Protein AF-A0A067EVY6-F1 (afdb_monomer)

Sequence (139 aa):
MPFNLESTFFIYFIVAIDVSRESSETGLPIIKKVEVDLKINLMESRALPALDQLLKDEKIHFFFENFDYAFVDAHKDNYRNYRETLMTLFKVGGIVIYDNTLWGGTVAMAEEQVPEILRSTRQPNWNLDKLFASSGPIR

InterPro domains:
  IPR002935 Class I-like SAM-dependent O-methyltransferase [PF01596] (14-119)
  IPR002935 Class I-like SAM-dependent O-methyltransferase [PS51682] (1-139)
  IPR029063 S-adenosyl-L-methionine-dependent methyltransferase superfamily [G3DSA:3.40.50.150] (12-134)
  IPR029063 S-adenosyl-L-methionine-dependent methyltransferase superfamily [SSF53335] (14-111)
  IPR050362 Cation-dependent O-methyltransferase [PTHR10509] (14-133)

Solvent-accessible surface area (backbone atoms only — not comparable to full-atom values): 8540 Å² total; per-residue (Å²): 132,83,91,78,83,89,74,73,92,64,96,64,76,42,82,45,68,37,75,53,61,69,68,49,59,69,49,42,64,59,40,50,74,70,68,51,44,90,38,49,48,78,43,78,32,55,60,65,67,48,53,54,46,53,77,62,35,62,70,52,53,76,42,63,49,69,41,59,68,47,81,48,78,72,71,47,86,45,48,66,60,51,49,61,54,47,66,73,49,35,27,80,75,38,47,77,47,68,61,67,57,53,54,94,54,49,70,77,51,59,75,91,73,45,57,74,92,48,49,81,61,37,55,36,29,46,53,48,53,53,46,57,74,71,44,67,88,78,97

Foldseek 3Di:
DDDDPPDDPDVAAEEAEDQDPPVVVVCVVVCVVVPCVVRYDYHNDDPLVVLVVCVVPVVLVVVQAPAQEEEDDDQLQCVVVVVVSVLRRHHDNRDYHYPCLCVVVCLVDDLVPDDPVCNVNSVSSNVVVVVDVPDDPSD

Nearest PDB structures (foldseek):
  3c3y-assembly1_B  TM=9.633E-01  e=2.916E-11  Mesembryanthemum crystallinum
  5kva-assembly1_A  TM=9.458E-01  e=4.867E-11  Sorghum bicolor
  8z8p-assembly2_B  TM=9.160E-01  e=5.222E-09  Narcissus aff. pseudonarcissus MK-2014
  8xe3-assembly1_A  TM=9.148E-01  e=6.329E-09  Narcissus aff. pseudonarcissus MK-2014
  8z8o-assembly1_A  TM=9.140E-01  e=9.909E-09  Narcissus aff. pseudonarcissus MK-2014

Organism: Citrus sinensis (NCBI:txid2711)

pLDDT: mean 81.99, std 14.43, range [34.53, 95.62]

Structure (mmCIF, N/CA/C/O backbone):
data_AF-A0A067EVY6-F1
#
_entry.id   AF-A0A067EVY6-F1
#
loop_
_atom_site.group_PDB
_atom_site.id
_atom_site.type_symbol
_atom_site.label_atom_id
_atom_site.label_alt_id
_atom_site.label_comp_id
_atom_site.label_asym_id
_atom_site.label_entity_id
_atom_site.label_seq_id
_atom_site.pdbx_PDB_ins_code
_atom_site.Cartn_x
_atom_site.Cartn_y
_atom_site.Cartn_z
_atom_site.occupancy
_atom_site.B_iso_or_equiv
_atom_site.auth_seq_id
_atom_site.auth_comp_id
_atom_site.auth_asym_id
_atom_site.auth_atom_id
_atom_site.pdbx_PDB_model_num
ATOM 1 N N . MET A 1 1 ? 0.758 12.353 17.977 1.00 34.53 1 MET A N 1
ATOM 2 C CA . MET A 1 1 ? -0.421 12.532 18.860 1.00 34.53 1 MET A CA 1
ATOM 3 C C . MET A 1 1 ? -1.012 11.157 19.141 1.00 34.53 1 MET A C 1
ATOM 5 O O . MET A 1 1 ? -0.919 10.322 18.249 1.00 34.53 1 MET A O 1
ATOM 9 N N . PRO A 1 2 ? -1.535 10.879 20.348 1.00 37.66 2 PRO A N 1
ATOM 10 C CA . PRO A 1 2 ? -2.127 9.582 20.659 1.00 37.66 2 PRO A CA 1
ATOM 11 C C . PRO A 1 2 ? -3.470 9.408 19.934 1.00 37.66 2 PRO A C 1
ATOM 13 O O . PRO A 1 2 ? -4.190 10.377 19.699 1.00 37.66 2 PRO A O 1
ATOM 16 N N . PHE A 1 3 ? -3.772 8.165 19.574 1.00 43.47 3 PHE A N 1
ATOM 17 C CA . PHE A 1 3 ? -5.004 7.719 18.928 1.00 43.47 3 PHE A CA 1
ATOM 18 C C . PHE A 1 3 ? -6.214 8.011 19.836 1.00 43.47 3 PHE A C 1
ATOM 20 O O . PHE A 1 3 ? -6.293 7.483 20.947 1.00 43.47 3 PHE A O 1
ATOM 27 N N . ASN A 1 4 ? -7.133 8.883 19.403 1.00 43.41 4 ASN A N 1
ATOM 28 C CA . ASN A 1 4 ? -8.316 9.259 20.182 1.00 43.41 4 ASN A CA 1
ATOM 29 C C . ASN A 1 4 ? -9.594 8.753 19.497 1.00 43.41 4 ASN A C 1
ATOM 31 O O . ASN A 1 4 ? -10.023 9.303 18.488 1.00 43.41 4 ASN A O 1
ATOM 35 N N . LEU A 1 5 ? -10.182 7.698 20.063 1.00 49.12 5 LEU A N 1
ATOM 36 C CA . LEU A 1 5 ? -11.404 7.039 19.583 1.00 49.12 5 LEU A CA 1
ATOM 37 C C . LEU A 1 5 ? -12.698 7.622 20.189 1.00 49.12 5 LEU A C 1
ATOM 39 O O . LEU A 1 5 ? -13.777 7.102 19.927 1.00 49.12 5 LEU A O 1
ATOM 43 N N . GLU A 1 6 ? -12.633 8.671 21.016 1.00 46.88 6 GLU A N 1
ATOM 44 C CA . GLU A 1 6 ? -13.786 9.080 21.840 1.00 46.88 6 GLU A CA 1
ATOM 45 C C . GLU A 1 6 ? -14.803 10.020 21.175 1.00 46.88 6 GLU A C 1
ATOM 47 O O . GLU A 1 6 ? -15.691 10.542 21.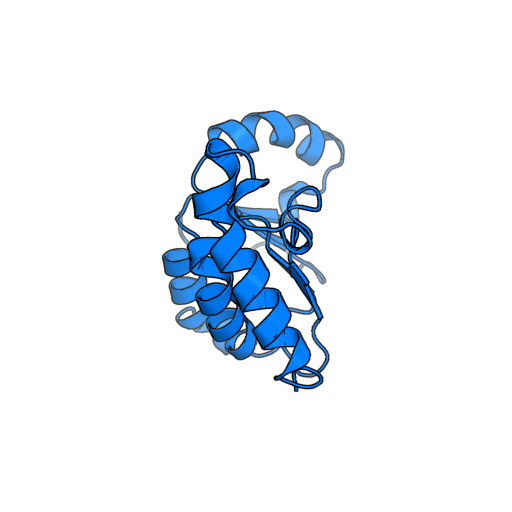843 1.00 46.88 6 GLU A O 1
ATOM 52 N N . SER A 1 7 ? -14.763 10.235 19.861 1.00 42.75 7 SER A N 1
ATOM 53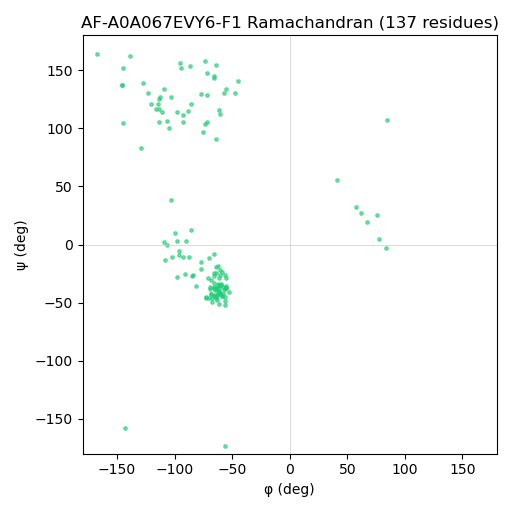 C CA . SER A 1 7 ? -15.806 11.047 19.220 1.00 42.75 7 SER A CA 1
ATOM 54 C C . SER A 1 7 ? -16.150 10.534 17.830 1.00 42.75 7 SER A C 1
ATOM 56 O O . SER A 1 7 ? -15.451 10.791 16.858 1.00 42.75 7 SER A O 1
ATOM 58 N N . THR A 1 8 ? -17.306 9.868 17.757 1.00 44.69 8 THR A N 1
ATOM 59 C CA . THR A 1 8 ? -17.957 9.319 16.554 1.00 44.69 8 THR A CA 1
ATOM 60 C C . THR A 1 8 ? -17.454 7.928 16.158 1.00 44.69 8 THR A C 1
ATOM 62 O O . THR A 1 8 ? -16.371 7.763 15.609 1.00 44.69 8 THR A O 1
ATOM 65 N N . PHE A 1 9 ? -18.295 6.913 16.389 1.00 48.38 9 PHE A N 1
ATOM 66 C CA . PHE A 1 9 ? -18.186 5.618 15.715 1.00 48.38 9 PHE A CA 1
ATOM 67 C C . PHE A 1 9 ? -18.428 5.856 14.220 1.00 48.38 9 PHE A C 1
ATOM 69 O O . PHE A 1 9 ? -19.567 5.860 13.748 1.00 48.38 9 PHE A O 1
ATOM 76 N N . PHE A 1 10 ? -17.369 6.116 13.460 1.00 53.41 10 PHE A N 1
ATOM 77 C CA . PHE A 1 10 ? -17.462 5.985 12.017 1.00 53.41 10 PHE A CA 1
ATOM 78 C C . PHE A 1 10 ? -17.531 4.497 11.684 1.00 53.41 10 PHE A C 1
ATOM 80 O O . PHE A 1 10 ? -16.697 3.713 12.122 1.00 53.41 10 PHE A O 1
ATOM 87 N N . ILE A 1 11 ? -18.532 4.117 10.888 1.00 65.31 11 ILE A N 1
ATOM 88 C CA . ILE A 1 11 ? -18.702 2.744 10.385 1.00 65.31 11 ILE A CA 1
ATOM 89 C C . ILE A 1 11 ? -17.520 2.361 9.463 1.00 65.31 11 ILE A C 1
ATOM 91 O O . ILE A 1 11 ? -17.256 1.185 9.257 1.00 65.31 11 ILE A O 1
ATOM 95 N N . TYR A 1 12 ? -16.785 3.356 8.944 1.00 75.62 12 TYR A N 1
ATOM 96 C CA . TYR A 1 12 ? -15.618 3.190 8.075 1.00 75.62 12 TYR A CA 1
ATOM 97 C C . TYR A 1 12 ? -14.585 4.289 8.357 1.00 75.62 12 TYR A C 1
ATOM 99 O O . TYR A 1 12 ? -14.954 5.461 8.462 1.00 75.62 12 TYR A O 1
ATOM 107 N N . PHE A 1 13 ? -13.302 3.935 8.418 1.00 86.44 13 PHE A N 1
ATOM 108 C CA . PHE A 1 13 ? -12.189 4.862 8.645 1.00 86.44 13 PHE A CA 1
ATOM 109 C C . PHE A 1 13 ? -10.997 4.519 7.744 1.00 86.44 13 PHE A C 1
ATOM 111 O O . PHE A 1 13 ? -10.904 3.417 7.208 1.00 86.44 13 PHE A O 1
ATOM 118 N N . ILE A 1 14 ? -10.079 5.469 7.582 1.00 90.19 14 ILE A N 1
ATOM 119 C CA . ILE A 1 14 ? -8.819 5.308 6.854 1.00 90.19 14 ILE A CA 1
ATOM 120 C C . ILE A 1 14 ? -7.676 5.645 7.804 1.00 90.19 14 ILE A C 1
ATOM 122 O O . ILE A 1 14 ? -7.669 6.709 8.422 1.00 90.19 14 ILE A O 1
ATOM 126 N N . VAL A 1 15 ? -6.681 4.766 7.882 1.00 92.00 15 VAL A N 1
ATOM 127 C CA . VAL A 1 15 ? -5.376 5.095 8.463 1.00 92.00 15 VAL A CA 1
ATOM 128 C C . VAL A 1 15 ? -4.439 5.434 7.312 1.00 92.00 15 VAL A C 1
ATOM 130 O O . VAL A 1 15 ? -4.141 4.577 6.483 1.00 92.00 15 VAL A O 1
ATOM 133 N N . ALA A 1 16 ? -4.009 6.691 7.242 1.00 92.25 16 ALA A N 1
ATOM 134 C CA . ALA A 1 16 ? -3.063 7.172 6.242 1.00 92.25 16 ALA A CA 1
ATOM 135 C C . ALA A 1 16 ? -1.690 7.326 6.897 1.00 92.25 16 ALA A C 1
ATOM 137 O O . ALA A 1 16 ? -1.581 7.986 7.927 1.00 92.25 16 ALA A O 1
ATOM 138 N N . ILE A 1 17 ? -0.650 6.717 6.327 1.00 93.25 17 ILE A N 1
ATOM 139 C CA . ILE A 1 17 ? 0.708 6.759 6.879 1.00 93.25 17 ILE A CA 1
ATOM 140 C C . ILE A 1 17 ? 1.635 7.379 5.844 1.00 93.25 17 ILE A C 1
ATOM 142 O O . ILE A 1 17 ? 1.778 6.834 4.753 1.00 93.25 17 ILE A O 1
ATOM 146 N N . ASP A 1 18 ? 2.291 8.475 6.205 1.00 92.00 18 ASP A N 1
ATOM 147 C CA . ASP A 1 18 ? 3.290 9.122 5.358 1.00 92.00 18 ASP A CA 1
ATOM 148 C C . ASP A 1 18 ? 4.418 9.705 6.218 1.00 92.00 18 ASP A C 1
ATOM 150 O O . ASP A 1 18 ? 4.212 10.068 7.375 1.00 92.00 18 ASP A O 1
ATOM 154 N N . VAL A 1 19 ? 5.624 9.795 5.661 1.00 90.44 19 VAL A N 1
ATOM 155 C CA . VAL A 1 19 ? 6.772 10.421 6.330 1.00 90.44 19 VAL A CA 1
ATOM 156 C C . VAL A 1 19 ? 6.704 11.948 6.306 1.00 90.44 19 VAL A C 1
ATOM 158 O O . VAL A 1 19 ? 7.384 12.584 7.105 1.00 90.44 19 VAL A O 1
ATOM 161 N N . SER A 1 20 ? 5.936 12.537 5.385 1.00 79.94 20 SER A N 1
ATOM 162 C CA . SER A 1 20 ? 5.861 13.977 5.154 1.00 79.94 20 SER A CA 1
ATOM 163 C C . SER A 1 20 ? 4.468 14.524 5.443 1.00 79.94 20 SER A C 1
ATOM 165 O O . SER A 1 20 ? 3.488 14.260 4.738 1.00 79.94 20 SER A O 1
ATOM 167 N N . ARG A 1 21 ? 4.397 15.401 6.443 1.00 71.12 21 ARG A N 1
ATOM 168 C CA . ARG A 1 21 ? 3.196 16.195 6.700 1.00 71.12 21 ARG A CA 1
ATOM 169 C C . ARG A 1 21 ? 2.929 17.236 5.612 1.00 71.12 21 ARG A C 1
ATOM 171 O O . ARG A 1 21 ? 1.772 17.502 5.314 1.00 71.12 21 ARG A O 1
ATOM 178 N N . GLU A 1 22 ? 3.970 17.763 4.973 1.00 67.38 22 GLU A N 1
ATOM 179 C CA . GLU A 1 22 ? 3.880 18.817 3.949 1.00 67.38 22 GLU A CA 1
ATOM 180 C C . GLU A 1 22 ? 3.077 18.367 2.712 1.00 67.38 22 GLU A C 1
ATOM 182 O O . GLU A 1 22 ? 2.207 19.087 2.213 1.00 67.38 22 GLU A O 1
ATOM 187 N N . SER A 1 23 ? 3.287 17.123 2.266 1.00 66.50 23 SER A N 1
ATOM 188 C CA . SER A 1 23 ? 2.507 16.534 1.164 1.00 66.50 23 SER A CA 1
ATOM 189 C C . SER A 1 23 ? 1.028 16.393 1.542 1.00 66.50 23 SER A C 1
ATOM 191 O O . SER A 1 23 ? 0.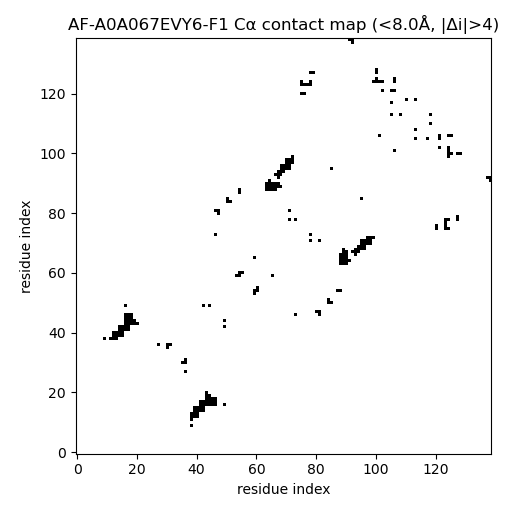134 16.686 0.745 1.00 66.50 23 SER A O 1
ATOM 193 N N . SER A 1 24 ? 0.764 16.027 2.799 1.00 67.94 24 SER A N 1
ATOM 194 C CA . SER A 1 24 ? -0.593 15.920 3.339 1.00 67.94 24 SER A CA 1
ATOM 195 C C . SER A 1 24 ? -1.265 17.290 3.485 1.00 67.94 24 SER A C 1
ATOM 197 O O . SER A 1 24 ? -2.454 17.425 3.208 1.00 67.94 24 SER A O 1
ATOM 199 N N . GLU A 1 25 ? -0.515 18.329 3.860 1.00 77.31 25 GLU A N 1
ATOM 200 C CA . GLU A 1 25 ? -1.000 19.706 4.016 1.00 77.31 25 GLU A CA 1
ATOM 201 C C . GLU A 1 25 ? -1.440 20.341 2.693 1.00 77.31 25 GLU A C 1
ATOM 203 O O . GLU A 1 25 ? -2.350 21.168 2.693 1.00 77.31 25 GLU A O 1
ATOM 208 N N . THR A 1 26 ? -0.881 19.901 1.563 1.00 85.12 26 THR A N 1
ATOM 209 C CA . THR A 1 26 ? -1.326 20.343 0.232 1.00 85.12 26 THR A CA 1
ATOM 210 C C . THR A 1 26 ? -2.726 19.815 -0.104 1.00 85.12 26 THR A C 1
ATOM 212 O O . THR A 1 26 ? -3.568 20.551 -0.622 1.00 85.12 26 THR A O 1
ATOM 215 N N . GLY A 1 27 ? -3.008 18.544 0.207 1.00 86.44 27 GLY A N 1
ATOM 216 C CA . GLY A 1 27 ? -4.303 17.908 -0.071 1.00 86.44 27 GLY A CA 1
ATOM 217 C C . GLY A 1 27 ? -5.373 18.165 0.995 1.00 86.44 27 GLY A C 1
ATOM 218 O O . GLY A 1 27 ? -6.570 18.159 0.694 1.00 86.44 27 GLY A O 1
ATOM 219 N N . LEU A 1 28 ? -4.967 18.429 2.240 1.00 86.75 28 LEU A N 1
ATOM 220 C CA . LEU A 1 28 ? -5.871 18.554 3.383 1.00 86.75 28 LEU A CA 1
ATOM 221 C C . LEU A 1 28 ? -6.967 19.625 3.212 1.00 86.75 28 LEU A C 1
ATOM 223 O O . LEU A 1 28 ? -8.103 19.341 3.594 1.00 86.75 28 LEU A O 1
ATOM 227 N N . PRO A 1 29 ? -6.721 20.814 2.619 1.00 90.75 29 PRO A N 1
ATOM 228 C CA . PRO A 1 29 ? -7.781 21.784 2.348 1.00 90.75 29 PRO A CA 1
ATOM 229 C C . PRO A 1 29 ? -8.895 21.223 1.458 1.00 90.75 29 PRO A C 1
ATOM 231 O O . PRO A 1 29 ? -10.065 21.530 1.675 1.00 90.75 29 PRO A O 1
ATOM 234 N N . ILE A 1 30 ? -8.552 20.374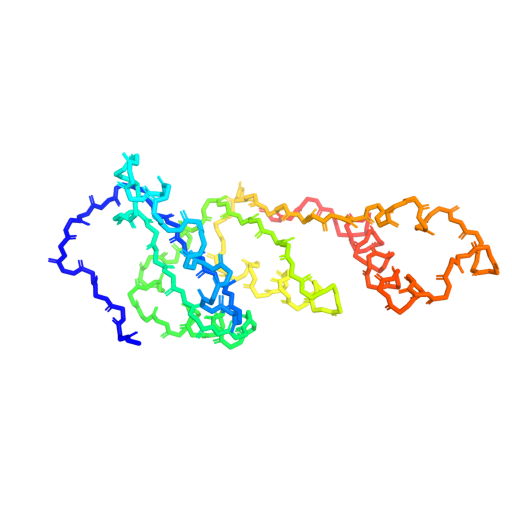 0.484 1.00 92.50 30 ILE A N 1
ATOM 235 C CA . ILE A 1 30 ? -9.521 19.738 -0.418 1.00 92.50 30 ILE A CA 1
ATOM 236 C C . ILE A 1 30 ? -10.313 18.669 0.339 1.00 92.50 30 ILE A C 1
ATOM 238 O O . ILE A 1 30 ? -11.538 18.650 0.258 1.00 92.50 30 ILE A O 1
ATOM 242 N N . ILE A 1 31 ? -9.627 17.829 1.120 1.00 91.31 31 ILE A N 1
ATOM 243 C CA . ILE A 1 31 ? -10.243 16.780 1.949 1.00 91.31 31 ILE A CA 1
ATOM 244 C C . ILE A 1 31 ? -11.230 17.391 2.957 1.00 91.31 31 ILE A C 1
ATOM 246 O O . ILE A 1 31 ? -12.355 16.910 3.087 1.00 91.31 31 ILE A O 1
ATOM 250 N N . LYS A 1 32 ? -10.843 18.490 3.617 1.00 90.94 32 LYS A N 1
ATOM 251 C CA . LYS A 1 32 ? -11.707 19.244 4.539 1.00 90.94 32 LYS A CA 1
ATOM 252 C C . LYS A 1 32 ? -12.896 19.880 3.833 1.00 90.94 32 LYS A C 1
ATOM 254 O O . LYS A 1 32 ? -13.998 19.872 4.365 1.00 90.94 32 LYS A O 1
ATOM 259 N N . LYS A 1 33 ? -12.698 20.409 2.621 1.00 94.44 33 LYS A N 1
ATOM 260 C CA . LYS A 1 33 ? -13.771 21.026 1.826 1.00 94.44 33 LYS A CA 1
ATOM 261 C C . LYS A 1 33 ? -14.892 20.042 1.475 1.00 94.44 33 LYS A C 1
ATOM 263 O O . LYS A 1 33 ? -16.023 20.476 1.293 1.00 94.44 33 LYS A O 1
ATOM 268 N N . VAL A 1 34 ? -14.580 18.751 1.358 1.00 94.38 34 VAL A N 1
ATOM 269 C CA . VAL A 1 34 ? -15.574 17.689 1.121 1.00 94.38 34 VAL A CA 1
ATOM 270 C C . VAL A 1 34 ? -15.960 16.932 2.399 1.00 94.38 34 VAL A C 1
ATOM 272 O O . VAL A 1 34 ? -16.645 15.919 2.309 1.00 94.38 34 VAL A O 1
ATOM 275 N N . GLU A 1 35 ? -15.535 17.420 3.572 1.00 91.94 35 GLU A N 1
ATOM 276 C CA . GLU A 1 35 ? -15.947 16.946 4.905 1.00 91.94 35 GLU A CA 1
ATOM 277 C C . GLU A 1 35 ? -15.684 15.448 5.165 1.00 91.94 35 GLU A C 1
ATOM 279 O O . GLU A 1 35 ? -16.426 14.772 5.881 1.00 91.94 35 GLU A O 1
ATOM 284 N N . VAL A 1 36 ? -14.614 14.898 4.580 1.00 90.38 36 VAL A N 1
ATOM 285 C CA . VAL A 1 36 ? -14.192 13.502 4.819 1.00 90.38 36 VAL A CA 1
ATOM 286 C C . VAL A 1 36 ? -12.938 13.387 5.681 1.00 90.38 36 VAL A C 1
ATOM 288 O O . VAL A 1 36 ? -12.506 12.276 5.972 1.00 90.38 36 VAL A O 1
ATOM 291 N N . ASP A 1 37 ? -12.365 14.507 6.119 1.00 89.75 37 ASP A N 1
ATOM 292 C CA . ASP A 1 37 ? -11.174 14.543 6.972 1.00 89.75 37 ASP A CA 1
ATOM 293 C C . ASP A 1 37 ? -11.393 13.814 8.300 1.00 89.75 37 ASP A C 1
ATOM 295 O O . ASP A 1 37 ? -10.495 13.120 8.766 1.00 89.75 37 ASP A O 1
ATOM 299 N N . LEU A 1 38 ? -12.610 13.865 8.848 1.00 88.94 38 LEU A N 1
ATOM 300 C CA . LEU A 1 38 ? -12.977 13.141 10.070 1.00 88.94 38 LEU A CA 1
ATOM 301 C C . LEU A 1 38 ? -12.880 11.610 9.936 1.00 88.94 38 LEU A C 1
ATOM 303 O O . LEU A 1 38 ? -12.818 10.914 10.945 1.00 88.94 38 LEU A O 1
ATOM 307 N N . LYS A 1 39 ? -12.854 11.076 8.707 1.00 87.75 39 LYS A N 1
ATOM 308 C CA . LYS A 1 39 ? -12.681 9.639 8.443 1.00 87.75 39 LYS A CA 1
ATOM 309 C C . LYS A 1 39 ? -11.212 9.232 8.341 1.00 87.75 39 LYS A C 1
ATOM 311 O O . LYS A 1 39 ? -10.935 8.039 8.264 1.00 87.75 39 LYS A O 1
ATOM 316 N N . ILE A 1 40 ? -10.285 10.190 8.278 1.00 87.56 40 ILE A N 1
ATOM 317 C CA . ILE A 1 40 ? -8.872 9.949 7.984 1.00 87.56 40 ILE A CA 1
ATOM 318 C C . ILE A 1 40 ? -8.040 10.219 9.234 1.00 87.56 40 ILE A C 1
ATOM 320 O O . ILE A 1 40 ? -7.890 11.355 9.679 1.00 87.56 40 ILE A O 1
ATOM 324 N N . ASN A 1 41 ? -7.426 9.168 9.765 1.00 87.62 41 ASN A N 1
ATOM 325 C CA . ASN A 1 41 ? -6.395 9.275 10.782 1.00 87.62 41 ASN A CA 1
ATOM 326 C C . ASN A 1 41 ? -5.017 9.314 10.110 1.00 87.62 41 ASN A C 1
ATOM 328 O O . ASN A 1 41 ? -4.528 8.290 9.628 1.00 87.62 41 ASN A O 1
ATOM 332 N N . LEU A 1 42 ? -4.400 10.495 10.075 1.00 88.00 42 LEU A N 1
ATOM 333 C CA . LEU A 1 42 ? -3.067 10.683 9.508 1.00 88.00 42 LEU A CA 1
ATOM 334 C C . LEU A 1 42 ? -1.979 10.387 10.551 1.00 88.00 42 LEU A C 1
ATOM 336 O O . LEU A 1 42 ? -1.891 11.048 11.587 1.00 88.00 42 LEU A O 1
ATOM 340 N N . MET A 1 43 ? -1.113 9.42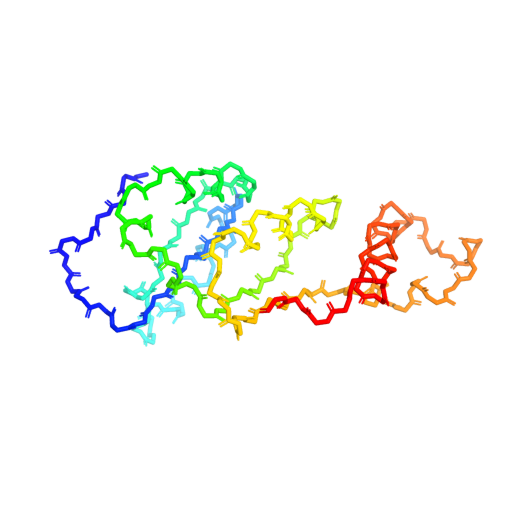6 10.243 1.00 90.12 43 MET A N 1
ATOM 341 C CA . MET A 1 43 ? 0.069 9.062 11.013 1.00 90.12 43 MET A CA 1
ATOM 342 C C . MET A 1 43 ? 1.325 9.539 10.284 1.00 90.12 43 MET A C 1
ATOM 344 O O . MET A 1 43 ? 1.752 8.942 9.299 1.00 90.12 43 MET A O 1
ATOM 348 N N . GLU A 1 44 ? 1.942 10.598 10.800 1.00 91.44 44 GLU A N 1
ATOM 349 C CA . GLU A 1 44 ? 3.248 11.058 10.327 1.00 91.44 44 GLU A CA 1
ATOM 350 C C . GLU A 1 44 ? 4.345 10.124 10.858 1.00 91.44 44 GLU A C 1
ATOM 352 O O . GLU A 1 44 ? 4.744 10.203 12.022 1.00 91.44 44 GLU A O 1
ATOM 357 N N . SER A 1 45 ? 4.765 9.162 10.038 1.00 92.56 45 SER A N 1
ATOM 358 C CA . SER A 1 45 ? 5.721 8.125 10.416 1.00 92.56 45 SER A CA 1
ATOM 359 C C . SER A 1 45 ? 6.229 7.362 9.195 1.00 92.56 45 SER A C 1
ATOM 361 O O . SER A 1 45 ? 5.622 7.341 8.126 1.00 92.56 45 SER A O 1
ATOM 363 N N . ARG A 1 46 ? 7.332 6.632 9.373 1.00 93.75 46 ARG A N 1
ATOM 364 C CA . ARG A 1 46 ? 7.678 5.555 8.442 1.00 93.75 46 ARG A CA 1
ATOM 365 C C . ARG A 1 46 ? 6.631 4.442 8.540 1.00 93.75 46 ARG A C 1
ATOM 367 O O . ARG A 1 46 ? 6.189 4.089 9.632 1.00 93.75 46 ARG A O 1
ATOM 374 N N . ALA A 1 47 ? 6.316 3.830 7.399 1.00 94.12 47 ALA A N 1
ATOM 375 C CA . ALA A 1 47 ? 5.279 2.805 7.308 1.00 94.12 47 ALA A CA 1
ATOM 376 C C . ALA A 1 47 ? 5.493 1.613 8.258 1.00 94.12 47 ALA A C 1
ATOM 378 O O . ALA A 1 47 ? 4.572 1.270 8.987 1.00 94.12 47 ALA A O 1
ATOM 379 N N . LEU A 1 48 ? 6.693 1.015 8.321 1.00 94.56 48 LEU A N 1
ATOM 380 C CA . LEU A 1 48 ? 6.928 -0.151 9.195 1.00 94.56 48 LEU A CA 1
ATOM 381 C C . LEU A 1 48 ? 6.718 0.167 10.690 1.00 94.56 48 LEU A C 1
ATOM 383 O O . LEU A 1 48 ? 5.904 -0.513 11.305 1.00 94.56 48 LEU A O 1
ATOM 387 N N . PRO A 1 49 ? 7.329 1.222 11.273 1.00 94.50 49 PRO A N 1
ATOM 388 C CA . PRO A 1 49 ? 7.034 1.608 12.655 1.00 94.50 49 PRO A CA 1
ATOM 389 C C . PRO A 1 49 ? 5.555 1.889 12.937 1.00 94.50 49 PRO A C 1
ATOM 391 O O . PRO A 1 49 ? 5.067 1.558 14.015 1.00 94.50 49 PRO A O 1
ATOM 394 N N . ALA A 1 50 ? 4.838 2.504 11.992 1.00 92.75 50 ALA A N 1
ATOM 395 C CA . ALA A 1 50 ? 3.407 2.748 12.146 1.00 92.75 50 ALA A CA 1
ATOM 396 C C . ALA A 1 50 ? 2.604 1.441 12.132 1.00 92.75 50 ALA A C 1
ATOM 398 O O . ALA A 1 50 ? 1.769 1.242 13.006 1.00 92.75 50 ALA A O 1
ATOM 399 N N . LEU A 1 51 ? 2.884 0.527 11.198 1.00 92.00 51 LEU A N 1
ATOM 400 C CA . LEU A 1 51 ? 2.238 -0.786 11.156 1.00 92.00 51 LEU A CA 1
ATOM 401 C C . LEU A 1 51 ? 2.535 -1.605 12.425 1.00 92.00 51 LEU A C 1
ATOM 403 O O . LEU A 1 51 ? 1.623 -2.212 12.981 1.00 92.00 51 LEU A O 1
ATOM 407 N N . ASP A 1 52 ? 3.768 -1.556 12.937 1.00 91.06 52 ASP A N 1
ATOM 408 C CA . ASP A 1 52 ? 4.143 -2.183 14.212 1.00 91.06 52 ASP A CA 1
ATOM 409 C C . ASP A 1 52 ? 3.382 -1.583 15.401 1.00 91.06 52 ASP A C 1
ATOM 411 O O . ASP A 1 52 ? 3.070 -2.289 16.360 1.00 91.06 52 ASP A O 1
ATOM 415 N N . GLN A 1 53 ? 3.104 -0.277 15.373 1.00 90.25 53 GLN A N 1
ATOM 416 C CA . GLN A 1 53 ? 2.282 0.376 16.388 1.00 90.25 53 GLN A CA 1
ATOM 417 C C . GLN A 1 53 ? 0.823 -0.082 16.293 1.00 90.25 53 GLN A C 1
ATOM 419 O O . GLN A 1 53 ? 0.228 -0.380 17.325 1.00 90.25 53 GLN A O 1
ATOM 424 N N . LEU A 1 54 ? 0.264 -0.186 15.083 1.00 88.31 54 LEU A N 1
ATOM 425 C CA . LEU A 1 54 ? -1.101 -0.683 14.866 1.00 88.31 54 LEU A CA 1
ATOM 426 C C . LEU A 1 54 ? -1.256 -2.137 15.347 1.00 88.31 54 LEU A C 1
ATOM 428 O O . LEU A 1 54 ? -2.267 -2.469 15.954 1.00 88.31 54 LEU A O 1
ATOM 432 N N . LEU A 1 55 ? -0.226 -2.969 15.160 1.00 85.25 55 LEU A N 1
ATOM 433 C CA . LEU A 1 55 ? -0.142 -4.337 15.696 1.00 85.25 55 LEU A CA 1
ATOM 434 C C . LEU A 1 55 ? 0.034 -4.420 17.222 1.00 85.25 55 LEU A C 1
ATOM 436 O O . LEU A 1 55 ? 0.002 -5.502 17.796 1.00 85.25 55 LEU A O 1
ATOM 440 N N . LYS A 1 56 ? 0.323 -3.317 17.906 1.00 87.06 56 LYS A N 1
ATOM 441 C CA . LYS A 1 56 ? 0.461 -3.298 19.374 1.00 87.06 56 LYS A CA 1
ATOM 442 C C . LYS A 1 56 ? -0.704 -2.598 20.050 1.00 87.06 56 LYS A C 1
ATOM 444 O O . LYS A 1 56 ? -0.830 -2.679 21.268 1.00 87.06 56 LYS A O 1
ATOM 449 N N . ASP A 1 57 ? -1.517 -1.882 19.285 1.00 81.94 57 ASP A N 1
ATOM 450 C CA . ASP A 1 57 ? -2.658 -1.160 19.812 1.00 81.94 57 ASP A CA 1
ATOM 451 C C . ASP A 1 57 ? -3.740 -2.165 20.211 1.00 81.94 57 ASP A C 1
ATOM 453 O O . ASP A 1 57 ? -4.419 -2.741 19.365 1.00 81.94 57 ASP A O 1
ATOM 457 N N . GLU A 1 58 ? -3.896 -2.379 21.519 1.00 73.25 58 GLU A N 1
ATOM 458 C CA . GLU A 1 58 ? -4.877 -3.306 22.084 1.00 73.25 58 GLU A CA 1
ATOM 459 C C . GLU A 1 58 ? -6.311 -2.997 21.649 1.00 73.25 58 GLU A C 1
ATOM 461 O O . GLU A 1 58 ? -7.122 -3.914 21.587 1.00 73.25 58 GLU A O 1
ATOM 466 N N . LYS A 1 59 ? -6.643 -1.743 21.307 1.00 70.31 59 LYS A N 1
ATOM 467 C CA . LYS A 1 59 ? -7.974 -1.408 20.785 1.00 70.31 59 LYS A CA 1
ATOM 468 C C . LYS A 1 59 ? -8.126 -1.931 19.364 1.00 70.31 59 LYS A C 1
ATOM 470 O O . LYS A 1 59 ? -9.129 -2.564 19.067 1.00 70.31 59 LYS A O 1
ATOM 475 N N . ILE A 1 60 ? -7.123 -1.731 18.511 1.00 67.31 60 ILE A N 1
ATOM 476 C CA . ILE A 1 60 ? -7.114 -2.279 17.144 1.00 67.31 60 ILE A CA 1
ATOM 477 C C . ILE A 1 60 ? -7.038 -3.809 17.177 1.00 67.31 60 ILE A C 1
ATOM 479 O O . ILE A 1 60 ? -7.704 -4.463 16.390 1.00 67.31 60 ILE A O 1
ATOM 483 N N . HIS A 1 61 ? -6.305 -4.389 18.125 1.00 62.47 61 HIS A N 1
ATOM 484 C CA . HIS A 1 61 ? -6.250 -5.831 18.363 1.00 62.47 61 HIS A CA 1
ATOM 485 C C . HIS A 1 61 ? -7.561 -6.403 18.919 1.00 62.47 61 HIS A C 1
ATOM 487 O O . HIS A 1 61 ? -7.970 -7.489 18.527 1.00 62.47 61 HIS A O 1
ATOM 493 N N . PHE A 1 62 ? -8.270 -5.700 19.804 1.00 55.88 62 PHE A N 1
ATOM 494 C CA . PHE A 1 62 ? -9.606 -6.121 20.247 1.00 55.88 62 PHE A CA 1
ATOM 495 C C . PHE A 1 62 ? -10.588 -6.187 19.063 1.00 55.88 62 PHE A C 1
ATOM 497 O O . PHE A 1 62 ? -11.514 -6.993 19.050 1.00 55.88 62 PHE A O 1
ATOM 504 N N . PHE A 1 63 ? -10.303 -5.383 18.039 1.00 53.09 63 PHE A N 1
ATOM 505 C CA . PHE A 1 63 ? -10.897 -5.376 16.711 1.00 53.09 63 PHE A CA 1
ATOM 506 C C . PHE A 1 63 ? -9.971 -6.038 15.662 1.00 53.09 63 PHE A C 1
ATOM 508 O O . PHE A 1 63 ? -9.880 -5.559 14.528 1.00 53.09 63 PHE A O 1
ATOM 515 N N . PHE A 1 64 ? -9.256 -7.123 15.996 1.00 49.22 64 PHE A N 1
ATOM 516 C CA . PHE A 1 64 ? -8.568 -7.951 14.993 1.00 49.22 64 PHE A CA 1
ATOM 517 C C . PHE A 1 64 ? -9.523 -8.202 13.811 1.00 49.22 64 PHE A C 1
ATOM 519 O O . PHE A 1 64 ? -10.718 -8.382 14.034 1.00 49.22 64 PHE A O 1
ATOM 526 N N . GLU A 1 65 ? -9.012 -8.173 12.572 1.00 59.94 65 GLU A N 1
ATOM 527 C CA . GLU A 1 65 ? -9.810 -8.341 11.340 1.00 59.94 65 GLU A CA 1
ATOM 528 C C . GLU A 1 65 ? -10.666 -7.124 10.906 1.00 59.94 65 GLU A C 1
ATOM 530 O O . GLU A 1 65 ? -11.655 -7.280 10.191 1.00 59.94 65 GLU A O 1
ATOM 535 N N . ASN A 1 66 ? -10.305 -5.891 11.281 1.00 69.81 66 ASN A N 1
ATOM 536 C CA . ASN A 1 66 ? -11.083 -4.699 10.885 1.00 69.81 66 ASN A CA 1
ATOM 537 C C . ASN A 1 66 ? -10.571 -3.946 9.653 1.00 69.81 66 ASN A C 1
ATOM 539 O O . ASN A 1 66 ? -11.241 -3.028 9.186 1.00 69.81 66 ASN A O 1
ATOM 543 N N . PHE A 1 67 ? -9.418 -4.318 9.092 1.00 85.81 67 PHE A N 1
ATOM 544 C CA . PHE A 1 67 ? -9.009 -3.746 7.814 1.00 85.81 67 PHE A CA 1
ATOM 545 C C . PHE A 1 67 ? -9.565 -4.565 6.652 1.00 85.81 67 PHE A C 1
ATOM 547 O O . PHE A 1 67 ? -9.208 -5.727 6.446 1.00 85.81 67 PHE A O 1
ATOM 554 N N . ASP A 1 68 ? -10.442 -3.921 5.887 1.00 87.94 68 ASP A N 1
ATOM 555 C CA . ASP A 1 68 ? -11.012 -4.465 4.656 1.00 87.94 68 ASP A CA 1
ATOM 556 C C . ASP A 1 68 ? -10.063 -4.297 3.467 1.00 87.94 68 ASP A C 1
ATOM 558 O O . ASP A 1 68 ? -10.014 -5.144 2.573 1.00 87.94 68 ASP A O 1
ATOM 562 N N . TYR A 1 69 ? -9.339 -3.174 3.446 1.00 90.88 69 TYR A N 1
ATOM 563 C CA . TYR A 1 69 ? -8.590 -2.707 2.290 1.00 90.88 69 TYR A CA 1
ATOM 564 C C . TYR A 1 69 ? -7.287 -1.988 2.670 1.00 90.88 69 TYR A C 1
ATOM 566 O O . TYR A 1 69 ? -7.277 -1.152 3.573 1.00 90.88 69 TYR A O 1
ATOM 574 N N . ALA A 1 70 ? -6.203 -2.278 1.945 1.00 93.19 70 ALA A N 1
ATOM 575 C CA . ALA A 1 70 ? -4.956 -1.515 1.971 1.00 93.19 70 ALA A CA 1
ATOM 576 C C . ALA A 1 70 ? -4.543 -1.116 0.558 1.00 93.19 70 ALA A C 1
ATOM 578 O O . ALA A 1 70 ? -4.573 -1.928 -0.366 1.00 93.19 70 ALA A O 1
ATOM 579 N N . PHE A 1 71 ? -4.068 0.120 0.430 1.00 95.62 71 PHE A N 1
ATOM 580 C CA . PHE A 1 71 ? -3.353 0.599 -0.743 1.00 95.62 71 PHE A CA 1
ATOM 581 C C . PHE A 1 71 ? -1.909 0.898 -0.351 1.00 95.62 71 PHE A C 1
ATOM 583 O O . PHE A 1 71 ? -1.654 1.749 0.499 1.00 95.62 71 PHE A O 1
ATOM 590 N N . VAL A 1 72 ? -0.974 0.163 -0.940 1.00 94.94 72 VAL A N 1
ATOM 591 C CA . VAL A 1 72 ? 0.456 0.277 -0.674 1.00 94.94 72 VAL A CA 1
ATOM 592 C C . VAL A 1 72 ? 1.101 0.999 -1.848 1.00 94.94 72 VAL A C 1
ATOM 594 O O . VAL A 1 72 ? 1.382 0.393 -2.881 1.00 94.94 72 VAL A O 1
ATOM 597 N N . ASP A 1 73 ? 1.359 2.290 -1.659 1.00 94.25 73 ASP A N 1
ATOM 598 C CA . ASP A 1 73 ? 2.190 3.101 -2.546 1.00 94.25 73 ASP A CA 1
ATOM 599 C C . ASP A 1 73 ? 3.255 3.839 -1.728 1.00 94.25 73 ASP A C 1
ATOM 601 O O . ASP A 1 73 ? 3.079 4.963 -1.271 1.00 94.25 73 ASP A O 1
ATOM 605 N N . ALA A 1 74 ? 4.348 3.134 -1.449 1.00 92.81 74 ALA A N 1
ATOM 606 C CA . ALA A 1 74 ? 5.416 3.621 -0.582 1.00 92.81 74 ALA A CA 1
ATOM 607 C C . ALA A 1 74 ? 6.789 3.161 -1.098 1.00 92.81 74 ALA A C 1
ATOM 609 O O . ALA A 1 74 ? 6.961 2.826 -2.275 1.00 92.81 74 ALA A O 1
ATOM 610 N N . HIS A 1 75 ? 7.786 3.120 -0.212 1.00 91.25 75 HIS A N 1
ATOM 611 C CA . HIS A 1 75 ? 9.124 2.626 -0.528 1.00 91.25 75 HIS A CA 1
ATOM 612 C C . HIS A 1 75 ? 9.100 1.155 -0.973 1.00 91.25 75 HIS A C 1
ATOM 614 O O . HIS A 1 75 ? 8.855 0.253 -0.168 1.00 91.25 75 HIS A O 1
ATOM 620 N N . LYS A 1 76 ? 9.416 0.922 -2.253 1.00 88.94 76 LYS A N 1
ATOM 621 C CA . LYS A 1 76 ? 9.314 -0.385 -2.923 1.00 88.94 76 LYS A CA 1
ATOM 622 C C . LYS A 1 76 ? 10.171 -1.475 -2.268 1.00 88.94 76 LYS A C 1
ATOM 624 O O . LYS A 1 76 ? 9.714 -2.608 -2.148 1.00 88.94 76 LYS A O 1
ATOM 629 N N . ASP A 1 77 ? 11.345 -1.127 -1.735 1.00 89.06 77 ASP A N 1
ATOM 630 C CA . ASP A 1 77 ? 12.241 -2.055 -1.014 1.00 89.06 77 ASP A CA 1
ATOM 631 C C . ASP A 1 77 ? 11.560 -2.781 0.155 1.00 89.06 77 ASP A C 1
ATOM 633 O O . ASP A 1 77 ? 11.919 -3.907 0.497 1.00 89.06 77 ASP A O 1
ATOM 637 N N . ASN A 1 78 ? 10.551 -2.153 0.761 1.00 91.62 78 ASN A N 1
ATOM 638 C CA . ASN A 1 78 ? 9.840 -2.691 1.914 1.00 91.62 78 ASN A CA 1
ATOM 639 C C . ASN A 1 78 ? 8.530 -3.396 1.556 1.00 91.62 78 ASN A C 1
ATOM 641 O O . ASN A 1 78 ? 7.848 -3.865 2.461 1.00 91.62 78 ASN A O 1
ATOM 645 N N . TYR A 1 79 ? 8.169 -3.522 0.276 1.00 90.19 79 TYR A N 1
ATOM 646 C CA . TYR A 1 79 ? 6.884 -4.100 -0.137 1.00 90.19 79 TYR A CA 1
ATOM 647 C C . TYR A 1 79 ? 6.642 -5.505 0.418 1.00 90.19 79 TYR A C 1
ATOM 649 O O . TYR A 1 79 ? 5.529 -5.823 0.843 1.00 90.19 79 TYR A O 1
ATOM 657 N N . ARG A 1 80 ? 7.695 -6.325 0.504 1.00 88.69 80 ARG A N 1
ATOM 658 C CA . ARG A 1 80 ? 7.618 -7.640 1.149 1.00 88.69 80 ARG A CA 1
ATOM 659 C C . ARG A 1 80 ? 7.300 -7.539 2.642 1.00 88.69 80 ARG A C 1
ATOM 661 O O . ARG A 1 80 ? 6.418 -8.247 3.115 1.00 88.69 80 ARG A O 1
ATOM 668 N N . ASN A 1 81 ? 7.983 -6.649 3.356 1.00 91.69 81 ASN A N 1
ATOM 669 C CA . ASN A 1 81 ? 7.765 -6.441 4.786 1.00 91.69 81 ASN A CA 1
ATOM 670 C C . ASN A 1 81 ? 6.343 -5.917 5.032 1.00 91.69 81 ASN A C 1
ATOM 672 O O . ASN A 1 81 ? 5.630 -6.457 5.867 1.00 91.69 81 ASN A O 1
ATOM 676 N N . TYR A 1 82 ? 5.883 -4.949 4.227 1.00 92.38 82 TYR A N 1
ATOM 677 C CA . TYR A 1 82 ? 4.503 -4.460 4.280 1.00 92.38 82 TYR A CA 1
ATOM 678 C C . TYR A 1 82 ? 3.503 -5.593 4.090 1.00 92.38 82 TYR A C 1
ATOM 680 O O . TYR A 1 82 ? 2.556 -5.691 4.858 1.00 92.38 82 TYR A O 1
ATOM 688 N N . ARG A 1 83 ? 3.726 -6.483 3.115 1.00 88.19 83 ARG A N 1
ATOM 689 C CA . ARG A 1 83 ? 2.875 -7.659 2.912 1.00 88.19 83 ARG A CA 1
ATOM 690 C C . ARG A 1 83 ? 2.793 -8.520 4.166 1.00 88.19 83 ARG A C 1
ATOM 692 O O . ARG A 1 83 ? 1.696 -8.845 4.595 1.00 88.19 83 ARG A O 1
ATOM 699 N N . GLU A 1 84 ? 3.926 -8.904 4.741 1.00 88.75 84 GLU A N 1
ATOM 700 C CA . GLU A 1 84 ? 3.965 -9.781 5.919 1.00 88.75 84 GLU A CA 1
ATOM 701 C C . GLU A 1 84 ? 3.251 -9.150 7.129 1.00 88.75 84 GLU A C 1
ATOM 703 O O . GLU A 1 84 ? 2.465 -9.819 7.802 1.00 88.75 84 GLU A O 1
ATOM 708 N N . THR A 1 85 ? 3.435 -7.848 7.354 1.00 89.19 85 THR A N 1
ATOM 709 C CA . THR A 1 85 ? 2.760 -7.123 8.437 1.00 89.19 85 THR A CA 1
ATOM 710 C C . THR A 1 85 ? 1.257 -6.961 8.179 1.00 89.19 85 THR A C 1
ATOM 712 O O . THR A 1 85 ? 0.445 -7.255 9.057 1.00 89.19 85 THR A O 1
ATOM 715 N N . LEU A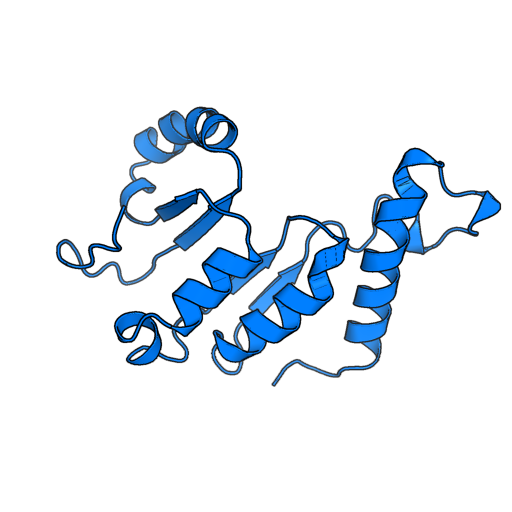 1 86 ? 0.860 -6.560 6.964 1.00 89.50 86 LEU A N 1
ATOM 716 C CA . LEU A 1 86 ? -0.548 -6.386 6.579 1.00 89.50 86 LEU A CA 1
ATOM 717 C C . LEU A 1 86 ? -1.322 -7.706 6.647 1.00 89.50 86 LEU A C 1
ATOM 719 O O . LEU A 1 86 ? -2.470 -7.715 7.074 1.00 89.50 86 LEU A O 1
ATOM 723 N N . MET A 1 87 ? -0.671 -8.831 6.342 1.00 84.38 87 MET A N 1
ATOM 724 C CA . MET A 1 87 ? -1.256 -10.166 6.499 1.00 84.38 87 MET A CA 1
ATOM 725 C C . MET A 1 87 ? -1.687 -10.518 7.915 1.00 84.38 87 MET A C 1
ATOM 727 O O . MET A 1 87 ? -2.526 -11.396 8.094 1.00 84.38 87 MET A O 1
ATOM 731 N N . THR A 1 88 ? -1.093 -9.869 8.908 1.00 84.69 88 THR A N 1
ATOM 732 C CA . THR A 1 88 ? -1.440 -10.078 10.314 1.00 84.69 88 THR A CA 1
ATOM 733 C C . THR A 1 88 ? -2.539 -9.110 10.767 1.00 84.69 88 THR A C 1
ATOM 735 O O . THR A 1 88 ? -3.286 -9.419 11.688 1.00 84.69 88 THR A O 1
ATOM 738 N N . LEU A 1 89 ? -2.659 -7.952 10.109 1.00 85.50 89 LEU A N 1
ATOM 739 C CA . LEU A 1 89 ? -3.642 -6.909 10.426 1.00 85.50 89 LEU A CA 1
ATOM 740 C C . LEU A 1 89 ? -5.013 -7.135 9.763 1.00 85.50 89 LEU A C 1
ATOM 742 O O . LEU A 1 89 ? -6.025 -6.642 10.262 1.00 85.50 89 LEU A O 1
ATOM 746 N N . PHE A 1 90 ? -5.047 -7.824 8.622 1.00 85.50 90 PHE A N 1
ATOM 747 C CA . PHE A 1 90 ? -6.221 -7.913 7.753 1.00 85.50 90 PHE A CA 1
ATOM 748 C C . PHE A 1 90 ? -7.079 -9.144 8.032 1.00 85.50 90 PHE A C 1
ATOM 750 O O . PHE A 1 90 ? -6.586 -10.195 8.440 1.00 85.50 90 PHE A O 1
ATOM 757 N N . LYS A 1 91 ? -8.377 -9.013 7.753 1.00 83.75 91 LYS A N 1
ATOM 758 C CA . LYS A 1 91 ? -9.323 -10.131 7.799 1.00 83.75 91 LYS A CA 1
ATOM 759 C C . LYS A 1 91 ? -9.153 -11.085 6.624 1.00 83.75 91 LYS A C 1
ATOM 761 O O . LYS A 1 91 ? -8.690 -10.684 5.556 1.00 83.75 91 LYS A O 1
ATOM 766 N N . VAL A 1 92 ? -9.620 -12.322 6.792 1.00 83.81 92 VAL A N 1
ATOM 767 C CA . VAL A 1 92 ? -9.767 -13.272 5.675 1.00 83.81 92 VAL A CA 1
ATOM 768 C C . VAL A 1 92 ? -10.663 -12.657 4.596 1.00 83.81 92 VAL A C 1
ATOM 770 O O . VAL A 1 92 ? -11.741 -12.137 4.892 1.00 83.81 92 VAL A O 1
ATOM 773 N N . GLY A 1 93 ? -10.204 -12.691 3.343 1.00 85.56 93 GLY A N 1
ATOM 774 C CA . GLY A 1 93 ? -10.874 -12.033 2.214 1.00 85.56 93 GLY A CA 1
ATOM 775 C C . GLY A 1 93 ? -10.673 -10.513 2.120 1.00 85.56 93 GLY A C 1
ATOM 776 O O . GLY A 1 93 ? -11.270 -9.881 1.247 1.00 85.56 93 GLY A O 1
ATOM 777 N N . GLY A 1 94 ? -9.851 -9.915 2.988 1.00 88.25 94 GLY A N 1
ATOM 778 C CA . GLY A 1 94 ? -9.394 -8.533 2.841 1.00 88.25 94 GLY A CA 1
ATOM 779 C C . GLY A 1 94 ? -8.542 -8.342 1.582 1.00 88.25 94 GLY A C 1
ATOM 780 O O . GLY A 1 94 ? -7.918 -9.276 1.077 1.00 88.25 94 GLY A O 1
ATOM 781 N N . ILE A 1 95 ? -8.513 -7.116 1.059 1.00 89.94 95 ILE A N 1
ATOM 782 C CA . ILE A 1 95 ? -7.848 -6.800 -0.209 1.00 89.94 95 ILE A CA 1
ATOM 783 C C . ILE A 1 95 ? -6.647 -5.892 0.048 1.00 89.94 95 ILE A C 1
ATOM 785 O O . ILE A 1 95 ? -6.779 -4.804 0.601 1.00 89.94 95 ILE A O 1
ATOM 789 N N . VAL A 1 96 ? -5.471 -6.306 -0.420 1.00 91.00 96 VAL A N 1
ATOM 790 C CA . VAL A 1 96 ? -4.268 -5.465 -0.422 1.00 91.00 96 VAL A CA 1
ATOM 791 C C . VAL A 1 96 ? -3.866 -5.187 -1.865 1.00 91.00 96 VAL A C 1
ATOM 793 O O . VAL A 1 96 ? -3.608 -6.113 -2.632 1.00 91.00 96 VAL A O 1
ATOM 796 N N . ILE A 1 97 ? -3.812 -3.910 -2.232 1.00 92.44 97 ILE A N 1
ATOM 797 C CA . ILE A 1 97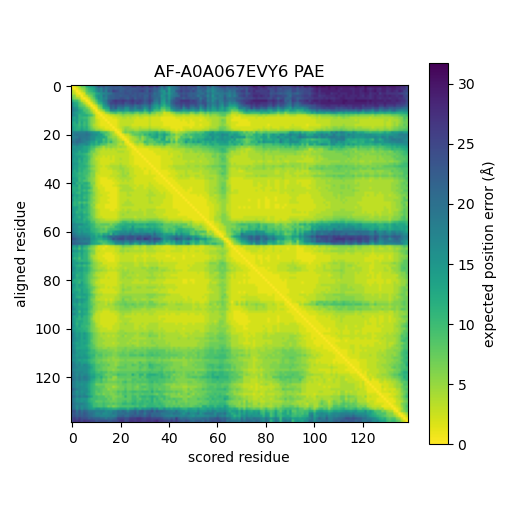 ? -3.408 -3.438 -3.557 1.00 92.44 97 ILE A CA 1
ATOM 798 C C . ILE A 1 97 ? -2.045 -2.766 -3.448 1.00 92.44 97 ILE A C 1
ATOM 800 O O . ILE A 1 97 ? -1.819 -1.946 -2.562 1.00 92.44 97 ILE A O 1
ATOM 804 N N . TYR A 1 98 ? -1.149 -3.103 -4.371 1.00 91.94 98 TYR A N 1
ATOM 805 C CA . TYR A 1 98 ? 0.191 -2.531 -4.468 1.00 91.94 98 TYR A CA 1
ATOM 806 C C . TYR A 1 98 ? 0.289 -1.699 -5.738 1.00 91.94 98 TYR A C 1
ATOM 808 O O . TYR A 1 98 ? -0.002 -2.209 -6.821 1.00 91.94 98 TYR A O 1
ATOM 816 N N . ASP A 1 99 ? 0.716 -0.445 -5.613 1.00 93.56 99 ASP A N 1
ATOM 817 C CA . ASP A 1 99 ? 0.922 0.412 -6.775 1.00 93.56 99 ASP A CA 1
ATOM 818 C C . ASP A 1 99 ? 2.324 0.248 -7.379 1.00 93.56 99 ASP A C 1
ATOM 820 O O . ASP A 1 99 ? 3.302 -0.105 -6.708 1.00 93.56 99 ASP A O 1
ATOM 824 N N . ASN A 1 100 ? 2.390 0.543 -8.676 1.00 92.56 100 ASN A N 1
ATOM 825 C CA . ASN A 1 100 ? 3.565 0.559 -9.536 1.00 92.56 100 ASN A CA 1
ATOM 826 C C . ASN A 1 100 ? 4.291 -0.788 -9.691 1.00 92.56 100 ASN A C 1
ATOM 828 O O . ASN A 1 100 ? 5.481 -0.802 -10.007 1.00 92.56 100 ASN A O 1
ATOM 832 N N . THR A 1 101 ? 3.591 -1.915 -9.554 1.00 90.00 101 THR A N 1
ATOM 833 C CA . THR A 1 101 ? 4.165 -3.263 -9.746 1.00 90.00 101 THR A CA 1
ATOM 834 C C . THR A 1 101 ? 4.827 -3.439 -11.117 1.00 90.00 101 THR A C 1
ATOM 836 O O . THR A 1 101 ? 5.899 -4.022 -11.221 1.00 90.00 101 THR A O 1
ATOM 839 N N . LEU A 1 102 ? 4.272 -2.825 -12.168 1.00 90.50 102 LEU A N 1
ATOM 840 C CA . LEU A 1 102 ? 4.864 -2.852 -13.512 1.00 90.50 102 LEU A CA 1
ATOM 841 C C . LEU A 1 102 ? 6.060 -1.905 -13.693 1.00 90.50 102 LEU A C 1
ATOM 843 O O . LEU A 1 102 ? 6.772 -2.012 -14.690 1.00 90.50 102 LEU A O 1
ATOM 847 N N . TRP A 1 103 ? 6.266 -0.957 -12.775 1.00 91.88 103 TRP A N 1
ATOM 848 C CA . TRP A 1 103 ? 7.392 -0.017 -12.730 1.00 91.88 103 TRP A CA 1
ATOM 849 C C . TRP A 1 103 ? 7.799 0.566 -14.099 1.00 91.88 103 TRP A C 1
ATOM 851 O O . TRP A 1 103 ? 8.930 0.403 -14.563 1.00 91.88 103 TRP A O 1
ATOM 861 N N . GLY A 1 104 ? 6.842 1.181 -14.806 1.00 90.25 104 GLY A N 1
ATOM 862 C CA . GLY A 1 104 ? 7.068 1.758 -16.142 1.00 90.25 104 GLY A CA 1
ATOM 863 C C . GLY A 1 104 ? 7.374 0.733 -17.245 1.00 90.25 104 GLY A C 1
ATOM 864 O O . GLY A 1 104 ? 7.954 1.085 -18.266 1.00 90.25 104 GLY A O 1
ATOM 865 N N . GLY A 1 105 ? 7.037 -0.542 -17.034 1.00 92.06 105 GLY A N 1
ATOM 866 C CA . GLY A 1 105 ? 7.347 -1.658 -17.931 1.00 92.06 105 GLY A CA 1
ATOM 867 C C . GLY A 1 105 ? 8.749 -2.246 -17.744 1.00 92.06 105 GLY A C 1
ATOM 868 O O . GLY A 1 105 ? 9.083 -3.239 -18.388 1.00 92.06 105 GLY A O 1
ATOM 869 N N . THR A 1 106 ? 9.573 -1.684 -16.853 1.00 92.38 106 THR A N 1
ATOM 870 C CA . THR A 1 106 ? 10.971 -2.121 -16.660 1.00 92.38 106 THR A CA 1
ATOM 871 C C . THR A 1 106 ? 11.089 -3.539 -16.110 1.00 92.38 106 THR A C 1
ATOM 873 O O . THR A 1 106 ? 12.071 -4.229 -16.383 1.00 92.38 106 THR A O 1
ATOM 876 N N . VAL A 1 107 ? 10.059 -4.030 -15.414 1.00 90.62 107 VAL A N 1
ATOM 877 C CA . VAL A 1 107 ? 9.98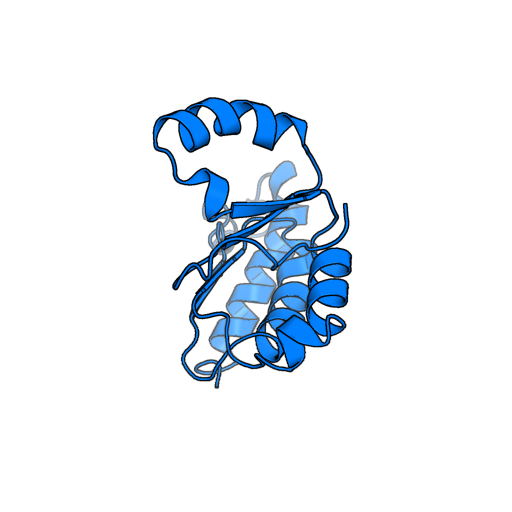0 -5.429 -14.977 1.00 90.62 107 VAL A CA 1
ATOM 878 C C . VAL A 1 107 ? 9.869 -6.415 -16.141 1.00 90.62 107 VAL A C 1
ATOM 880 O O . VAL A 1 107 ? 9.966 -7.602 -15.905 1.00 90.62 107 VAL A O 1
ATOM 883 N N . ALA A 1 108 ? 9.690 -5.979 -17.389 1.00 90.25 108 ALA A N 1
ATOM 884 C CA . ALA A 1 108 ? 9.696 -6.857 -18.562 1.00 90.25 108 ALA A CA 1
ATOM 885 C C . ALA A 1 108 ? 10.943 -6.679 -19.451 1.00 90.25 108 ALA A C 1
ATOM 887 O O . ALA A 1 108 ? 11.053 -7.325 -20.490 1.00 90.25 108 ALA A O 1
ATOM 888 N N . MET A 1 109 ? 11.881 -5.807 -19.068 1.00 91.94 109 MET A N 1
ATOM 889 C CA . MET A 1 109 ? 13.065 -5.474 -19.867 1.00 91.94 109 MET A CA 1
ATOM 890 C C . MET A 1 109 ? 14.290 -6.302 -19.459 1.00 91.94 109 MET A C 1
ATOM 892 O O . MET A 1 109 ? 14.405 -6.757 -18.318 1.00 91.94 109 MET A O 1
ATOM 896 N N . ALA A 1 110 ? 15.248 -6.465 -20.372 1.00 91.12 110 ALA A N 1
ATOM 897 C CA . ALA A 1 110 ? 16.588 -6.915 -19.999 1.00 91.12 110 ALA A CA 1
ATOM 898 C C . ALA A 1 110 ? 17.271 -5.844 -19.120 1.00 91.12 110 ALA A C 1
ATOM 900 O O . ALA A 1 110 ? 17.035 -4.652 -19.317 1.00 91.12 110 ALA A O 1
ATOM 901 N N . GLU A 1 111 ? 18.085 -6.242 -18.134 1.00 88.00 111 GLU A N 1
ATOM 902 C CA . GLU A 1 111 ? 18.723 -5.322 -17.164 1.00 88.00 111 GLU A CA 1
ATOM 903 C C . GLU A 1 111 ? 19.531 -4.212 -17.846 1.00 88.00 111 GLU A C 1
ATOM 905 O O . GLU A 1 111 ? 19.478 -3.049 -17.444 1.00 88.00 111 GLU A O 1
ATOM 910 N N . GLU A 1 112 ? 20.194 -4.545 -18.950 1.00 92.44 112 GLU A N 1
ATOM 911 C CA . GLU A 1 112 ? 21.011 -3.634 -19.748 1.00 92.44 112 GLU A CA 1
ATOM 912 C C . GLU A 1 112 ? 20.180 -2.511 -20.387 1.00 92.44 112 GLU A C 1
ATOM 914 O O . GLU A 1 112 ? 20.706 -1.437 -20.677 1.00 92.44 112 GLU A O 1
ATOM 919 N N . GLN A 1 113 ? 18.879 -2.742 -20.590 1.00 92.88 113 GLN A N 1
ATOM 920 C CA . GLN A 1 113 ? 17.945 -1.794 -21.201 1.00 92.88 113 GLN A CA 1
ATOM 921 C C . GLN A 1 113 ? 17.218 -0.922 -20.171 1.00 92.88 113 GLN A C 1
ATOM 923 O O . GLN A 1 113 ? 16.560 0.048 -20.547 1.00 92.88 113 GLN A O 1
ATOM 928 N N . VAL A 1 114 ? 17.323 -1.242 -18.879 1.00 92.56 114 VAL A N 1
ATOM 929 C CA . VAL A 1 114 ? 16.650 -0.480 -17.825 1.00 92.56 114 VAL A CA 1
ATOM 930 C C . VAL A 1 114 ? 17.413 0.820 -17.559 1.00 92.56 114 VAL A C 1
ATOM 932 O O . VAL A 1 114 ? 18.628 0.768 -17.323 1.00 92.56 114 VAL A O 1
ATOM 935 N N . PRO A 1 115 ? 16.731 1.984 -17.553 1.00 91.69 115 PRO A N 1
ATOM 936 C CA . PRO A 1 115 ? 17.335 3.248 -17.151 1.00 91.69 115 PRO A CA 1
ATOM 937 C C . PRO A 1 115 ? 17.937 3.148 -15.749 1.00 91.69 115 PRO A C 1
ATOM 939 O O . PRO A 1 115 ? 17.280 2.671 -14.827 1.00 91.69 115 PRO A O 1
ATOM 942 N N . GLU A 1 116 ? 19.164 3.636 -15.570 1.00 89.00 116 GLU A N 1
ATOM 943 C CA . GLU A 1 116 ? 19.918 3.497 -14.315 1.00 89.00 116 GLU A CA 1
ATOM 944 C C . GLU A 1 116 ? 19.139 3.987 -13.087 1.00 89.00 116 GLU A C 1
ATOM 946 O O . GLU A 1 116 ? 19.093 3.301 -12.067 1.00 89.00 116 GLU A O 1
ATOM 951 N N . ILE A 1 117 ? 18.427 5.107 -13.230 1.00 88.00 117 ILE A N 1
ATOM 952 C CA . ILE A 1 117 ? 17.585 5.697 -12.181 1.00 88.00 117 ILE A CA 1
ATOM 953 C C . ILE A 1 117 ? 16.449 4.778 -11.692 1.00 88.00 117 ILE A C 1
ATOM 955 O O . ILE A 1 117 ? 15.951 4.964 -10.585 1.00 88.00 117 ILE A O 1
ATOM 959 N N . LEU A 1 118 ? 16.031 3.793 -12.494 1.00 87.06 118 LEU A N 1
ATOM 960 C CA . LEU A 1 118 ? 14.953 2.855 -12.165 1.00 87.06 118 LEU A CA 1
ATOM 961 C C . LEU A 1 118 ? 15.474 1.483 -11.718 1.00 87.06 118 LEU A C 1
ATOM 963 O O . LEU A 1 118 ? 14.686 0.686 -11.213 1.00 87.06 118 LEU A O 1
ATOM 967 N N . ARG A 1 119 ? 16.772 1.185 -11.876 1.00 85.31 119 ARG A N 1
ATOM 968 C CA . ARG A 1 119 ? 17.328 -0.150 -11.578 1.00 85.31 119 ARG A CA 1
ATOM 969 C C . ARG A 1 119 ? 17.197 -0.523 -10.104 1.00 85.31 119 ARG A C 1
ATOM 971 O O . ARG A 1 119 ? 16.765 -1.629 -9.791 1.00 85.31 119 ARG A O 1
ATOM 978 N N . SER A 1 120 ? 17.503 0.408 -9.199 1.00 81.50 120 SER A N 1
ATOM 979 C CA . SER A 1 120 ? 17.449 0.161 -7.748 1.00 81.50 120 SER A CA 1
ATOM 980 C C . SER A 1 120 ? 16.042 -0.193 -7.260 1.00 81.50 120 SER A C 1
ATOM 982 O O . SER A 1 120 ? 15.880 -1.040 -6.391 1.00 81.50 120 SER A O 1
ATOM 984 N N . THR A 1 121 ? 15.019 0.408 -7.865 1.00 80.31 121 THR A N 1
ATOM 985 C CA . THR A 1 121 ? 13.605 0.250 -7.495 1.00 80.31 121 THR A CA 1
ATOM 986 C C . THR A 1 121 ? 12.865 -0.788 -8.340 1.00 80.31 121 THR A C 1
ATOM 988 O O . THR A 1 121 ? 11.753 -1.189 -7.995 1.00 80.31 121 THR A O 1
ATOM 991 N N . ARG A 1 122 ? 13.490 -1.296 -9.409 1.00 85.94 122 ARG A N 1
ATOM 992 C CA . ARG A 1 122 ? 12.980 -2.412 -10.216 1.00 85.94 122 ARG A CA 1
ATOM 993 C C . ARG A 1 122 ? 12.981 -3.723 -9.434 1.00 85.94 122 ARG A C 1
ATOM 995 O O . ARG A 1 122 ? 11.981 -4.440 -9.448 1.00 85.94 122 ARG A O 1
ATOM 1002 N N . GLN A 1 123 ? 14.103 -4.064 -8.797 1.00 83.31 123 GLN A N 1
ATOM 1003 C CA . GLN A 1 123 ? 14.290 -5.381 -8.179 1.00 83.31 123 GLN A CA 1
ATOM 1004 C C . GLN A 1 123 ? 13.226 -5.714 -7.114 1.00 83.31 123 GLN A C 1
ATOM 1006 O O . GLN A 1 123 ? 12.719 -6.839 -7.127 1.00 83.31 123 GLN A O 1
ATOM 1011 N N . PRO A 1 124 ? 12.828 -4.783 -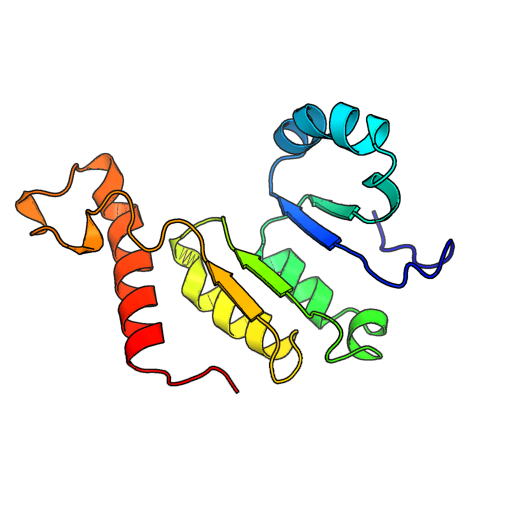6.225 1.00 83.25 124 PRO A N 1
ATOM 1012 C CA . PRO A 1 124 ? 11.746 -5.036 -5.277 1.00 83.25 124 PRO A CA 1
ATOM 1013 C C . PRO A 1 124 ? 10.405 -5.352 -5.949 1.00 83.25 124 PRO A C 1
ATOM 1015 O O . PRO A 1 124 ? 9.736 -6.292 -5.526 1.00 83.25 124 PRO A O 1
ATOM 1018 N N . ASN A 1 125 ? 10.041 -4.632 -7.017 1.00 84.12 125 ASN A N 1
ATOM 1019 C CA . ASN A 1 125 ? 8.806 -4.883 -7.768 1.00 84.12 125 ASN A CA 1
ATOM 1020 C C . ASN A 1 125 ? 8.840 -6.247 -8.468 1.00 84.12 125 ASN A C 1
ATOM 1022 O O . ASN A 1 125 ? 7.912 -7.037 -8.327 1.00 84.12 125 ASN A O 1
ATOM 1026 N N . TRP A 1 126 ? 9.960 -6.588 -9.115 1.00 83.12 126 TRP A N 1
ATOM 1027 C CA . TRP A 1 126 ? 10.148 -7.912 -9.717 1.00 83.12 126 TRP A CA 1
ATOM 1028 C C . TRP A 1 126 ? 10.025 -9.042 -8.681 1.00 83.12 126 TRP A C 1
ATOM 1030 O O . TRP A 1 126 ? 9.383 -10.066 -8.924 1.00 83.12 126 TRP A O 1
ATOM 1040 N N . ASN A 1 127 ? 10.637 -8.872 -7.505 1.00 84.19 127 ASN A N 1
ATOM 1041 C CA . ASN A 1 127 ? 10.557 -9.852 -6.423 1.00 84.19 127 ASN A CA 1
ATOM 1042 C C . ASN A 1 127 ? 9.132 -9.982 -5.875 1.00 84.19 127 ASN A C 1
ATOM 1044 O O . ASN A 1 127 ? 8.709 -11.093 -5.548 1.00 84.19 127 ASN A O 1
ATOM 1048 N N . LEU A 1 128 ? 8.399 -8.871 -5.783 1.00 81.88 128 LEU A N 1
ATOM 1049 C CA . LEU A 1 128 ? 7.007 -8.873 -5.356 1.00 81.88 128 LEU A CA 1
ATOM 1050 C C . LEU A 1 128 ? 6.120 -9.629 -6.357 1.00 81.88 128 LEU A C 1
ATOM 1052 O O . LEU A 1 128 ? 5.338 -10.480 -5.939 1.00 81.88 128 LEU A O 1
ATOM 1056 N N . ASP A 1 129 ? 6.303 -9.418 -7.660 1.00 80.25 129 ASP A N 1
ATOM 1057 C CA . ASP A 1 129 ? 5.564 -10.146 -8.700 1.00 80.25 129 ASP A CA 1
ATOM 1058 C C . ASP A 1 129 ? 5.822 -11.657 -8.628 1.00 80.25 129 ASP A C 1
ATOM 1060 O O . ASP A 1 129 ? 4.897 -12.470 -8.702 1.00 80.25 129 ASP A O 1
ATOM 1064 N N . LYS A 1 130 ? 7.082 -12.067 -8.415 1.00 82.25 130 LYS A N 1
ATOM 1065 C CA . LYS A 1 130 ? 7.424 -13.482 -8.194 1.00 82.25 130 LYS A CA 1
ATOM 1066 C C . LYS A 1 130 ? 6.803 -14.031 -6.915 1.00 82.25 130 LYS A C 1
ATOM 1068 O O . LYS A 1 130 ? 6.376 -15.189 -6.895 1.00 82.25 130 LYS A O 1
ATOM 1073 N N . LEU A 1 131 ? 6.733 -13.223 -5.859 1.00 81.06 131 LEU A N 1
ATOM 1074 C CA . LEU A 1 131 ? 6.065 -13.602 -4.623 1.00 81.06 131 LEU A CA 1
ATOM 1075 C C . LEU A 1 131 ? 4.568 -13.821 -4.866 1.00 81.06 131 LEU A C 1
ATOM 1077 O O . LEU A 1 131 ? 4.064 -14.869 -4.481 1.00 81.06 131 LEU A O 1
ATOM 1081 N N . PHE A 1 132 ? 3.868 -12.919 -5.555 1.00 81.06 132 PHE A N 1
ATOM 1082 C CA . PHE A 1 132 ? 2.445 -13.097 -5.876 1.00 81.06 132 PHE A CA 1
ATOM 1083 C C . PHE A 1 132 ? 2.170 -14.257 -6.831 1.00 81.06 132 PHE A C 1
ATOM 1085 O O . PHE A 1 132 ? 1.152 -14.921 -6.706 1.00 81.06 132 PHE A O 1
ATOM 1092 N N . ALA A 1 133 ? 3.077 -14.549 -7.762 1.00 80.75 133 ALA A N 1
ATOM 1093 C CA . ALA A 1 133 ? 2.920 -15.701 -8.647 1.00 80.75 133 ALA A CA 1
ATOM 1094 C C . ALA A 1 133 ? 3.125 -17.047 -7.923 1.00 80.75 133 ALA A C 1
ATOM 1096 O O . ALA A 1 133 ? 2.579 -18.063 -8.347 1.00 80.75 133 ALA A O 1
ATOM 1097 N N . SER A 1 134 ? 3.940 -17.072 -6.860 1.00 81.19 134 SER A N 1
ATOM 1098 C CA . SER A 1 134 ? 4.293 -18.296 -6.118 1.00 81.19 134 SER A CA 1
ATOM 1099 C C . SER A 1 134 ? 3.469 -18.515 -4.850 1.00 81.19 134 SER A C 1
ATOM 1101 O O . SER A 1 134 ? 3.261 -19.656 -4.440 1.00 81.19 134 SER A O 1
ATOM 1103 N N . SER A 1 135 ? 2.983 -17.442 -4.230 1.00 68.06 135 SER A N 1
ATOM 1104 C CA . SER A 1 135 ? 2.000 -17.508 -3.158 1.00 68.06 135 SER A CA 1
ATOM 1105 C C . SER A 1 135 ? 0.621 -17.383 -3.790 1.00 68.06 135 SER A C 1
ATOM 1107 O O . SER A 1 135 ? 0.297 -16.341 -4.341 1.00 68.06 135 SER A O 1
ATOM 1109 N N . GLY A 1 136 ? -0.164 -18.466 -3.766 1.00 62.25 136 GLY A N 1
ATOM 1110 C CA . GLY A 1 136 ? -1.558 -18.456 -4.223 1.00 62.25 136 GLY A CA 1
ATOM 1111 C C . GLY A 1 136 ? -2.412 -17.398 -3.500 1.00 62.25 136 GLY A C 1
ATOM 1112 O O . GLY A 1 136 ? -1.876 -16.605 -2.721 1.00 62.25 136 GLY A O 1
ATOM 1113 N N . PRO A 1 137 ? -3.740 -17.370 -3.724 1.00 59.12 137 PRO A N 1
ATOM 1114 C CA . PRO A 1 137 ? -4.612 -16.393 -3.084 1.00 59.12 137 PRO A CA 1
ATOM 1115 C C . PRO A 1 137 ? -4.326 -16.298 -1.585 1.00 59.12 137 PRO A C 1
ATOM 1117 O O . PRO A 1 137 ? -4.151 -17.290 -0.873 1.00 59.12 137 PRO A O 1
ATOM 1120 N N . ILE A 1 138 ? -4.166 -15.056 -1.162 1.00 56.59 138 ILE A N 1
ATOM 1121 C CA . ILE A 1 138 ? -3.727 -14.682 0.162 1.00 56.59 138 ILE A CA 1
ATOM 1122 C C . ILE A 1 138 ? -4.900 -14.938 1.125 1.00 56.59 138 ILE A C 1
ATOM 1124 O O . ILE A 1 138 ? -5.847 -14.168 1.091 1.00 56.59 138 ILE A O 1
ATOM 1128 N N . ARG A 1 139 ? -4.812 -16.042 1.891 1.00 53.75 139 ARG A N 1
ATOM 1129 C CA . ARG A 1 139 ? -5.769 -16.580 2.892 1.00 53.75 139 ARG A CA 1
ATOM 1130 C C . ARG A 1 139 ? -7.256 -16.272 2.678 1.00 53.75 139 ARG A C 1
ATOM 1132 O O . ARG A 1 139 ? -7.711 -15.159 3.021 1.00 53.75 139 ARG A O 1
#

Radius of gyration: 17.21 Å; Cα contacts (8 Å, |Δi|>4): 129; chains: 1; bounding box: 40×40×43 Å

Mean predicted aligned error: 7.48 Å

Secondary structure (DSSP, 8-state):
------S---SS-EEEEES-HHHHHHHHHHHHHTT-GGGEEEEES-HHHHHHHHTT-HHHHHTTT-EEEEEE-S-GGGHHHHHHHHHHHEEEEEEEEETTTTGGGGGGS-GGGS-HHHHHHHHHHHHHHHHHHHS-S--